Protein AF-A0A2M8NRF9-F1 (afdb_monomer)

pLDDT: mean 81.66, std 20.77, range [31.64, 97.62]

Mean predicted aligned error: 9.12 Å

Sequence (135 aa):
MTGYSTESRFYALYIGSDASKVADALRAEGGWVYHADALMPALGMYITYMPQIVIIDTCAPYAEDVYQHLRSVDAHPIILLTTPDSFRPTRVPGVYWLDRKASAADLRAFVCHLSLGHSPCTPSEYLDEALVSAN

Nearest PDB structures (foldseek):
  4l85-assembly1_A  TM=7.283E-01  e=1.075E-04  Escherichia coli K-12
  1nxs-assembly1_A-2  TM=8.182E-01  e=2.152E-03  Streptococcus pneumoniae TIGR4
  1nxx-assembly1_A-2  TM=8.103E-01  e=2.452E-03  Streptococcus pneumoniae TIGR4
  3eq2-assembly1_B  TM=7.298E-01  e=2.152E-03  Pseudomonas aeruginosa
  4b09-assembly5_J  TM=6.605E-01  e=7.922E-03  Escherichia coli str. K-12 substr. MG1655

Secondary structure (DSSP, 8-state):
--------SEEEEEESS-HHHHHHHHHTTTEEEEEESSHHHHHHHHHHH--SEEEEETTSTTHHHHHHHHHHTT--SEEEEE-TTS--PPP-TTEEEEETT--HHHHHHHHHHHHT-S------STTTGGGTTT-

Solvent-accessible surface area (backbone atoms only — not comparable to full-atom values): 8032 Å² total; per-residue (Å²): 138,82,83,83,79,82,72,58,77,42,41,30,36,38,35,37,87,67,53,65,59,53,36,59,29,34,42,77,73,40,31,41,65,46,77,20,85,47,55,68,54,39,56,51,47,44,72,73,65,60,44,63,32,39,35,35,32,29,78,34,96,46,32,66,64,47,47,56,53,41,52,76,71,65,58,56,44,31,38,36,28,37,59,96,88,35,73,76,79,82,94,50,92,55,54,44,79,45,56,58,83,54,50,49,65,54,54,31,55,52,50,51,57,66,75,61,76,82,75,86,76,71,81,71,76,79,75,70,57,84,72,63,77,80,114

Structure (mmCIF, N/CA/C/O backbone):
data_AF-A0A2M8NRF9-F1
#
_entry.id   AF-A0A2M8NRF9-F1
#
loop_
_atom_site.group_PDB
_atom_site.id
_atom_site.type_symbol
_atom_site.label_atom_id
_atom_site.label_alt_id
_atom_site.label_comp_id
_atom_site.label_asym_id
_atom_site.label_entity_id
_atom_site.label_seq_id
_atom_site.pdbx_PDB_ins_code
_atom_site.Cartn_x
_atom_site.Cartn_y
_atom_site.Cartn_z
_atom_site.occupancy
_atom_site.B_iso_or_equiv
_atom_site.auth_seq_id
_atom_site.auth_comp_id
_atom_site.auth_asym_id
_atom_site.auth_atom_id
_atom_site.pdbx_PDB_model_num
ATOM 1 N N . MET A 1 1 ? -6.037 9.216 36.561 1.00 38.38 1 MET A N 1
ATOM 2 C CA . MET A 1 1 ? -5.771 8.022 35.732 1.00 38.38 1 MET A CA 1
ATOM 3 C C . MET A 1 1 ? -6.712 8.071 34.542 1.00 38.38 1 MET A C 1
ATOM 5 O O . MET A 1 1 ? -7.844 7.626 34.644 1.00 38.38 1 MET A O 1
ATOM 9 N N . THR A 1 2 ? -6.293 8.730 33.467 1.00 38.94 2 THR A N 1
ATOM 10 C CA . THR A 1 2 ? -7.041 8.820 32.208 1.00 38.94 2 THR A CA 1
ATOM 11 C C . THR A 1 2 ? -6.619 7.651 31.324 1.00 38.94 2 THR A C 1
ATOM 13 O O . THR A 1 2 ? -5.428 7.438 31.104 1.00 38.94 2 THR A O 1
ATOM 16 N N . GLY A 1 3 ? -7.590 6.836 30.914 1.00 41.59 3 GLY A N 1
ATOM 17 C CA . GLY A 1 3 ? -7.363 5.617 30.146 1.00 41.59 3 GLY A CA 1
ATOM 18 C C . GLY A 1 3 ? -6.826 5.919 28.751 1.00 41.59 3 GLY A C 1
ATOM 19 O O . GLY A 1 3 ? -7.444 6.656 27.990 1.00 41.59 3 GLY A O 1
ATOM 20 N N . TYR A 1 4 ? -5.687 5.320 28.415 1.00 43.06 4 TYR A N 1
ATOM 21 C CA . TYR A 1 4 ? -5.229 5.194 27.038 1.00 43.06 4 TYR A CA 1
ATOM 22 C C . TYR A 1 4 ? -6.014 4.053 26.391 1.00 43.06 4 TYR A C 1
ATOM 24 O O . TYR A 1 4 ? -5.591 2.903 26.437 1.00 43.06 4 TYR A O 1
ATOM 32 N N . SER A 1 5 ? -7.172 4.351 25.807 1.00 47.00 5 SER A N 1
ATOM 33 C CA . SER A 1 5 ? -7.668 3.503 24.723 1.00 47.00 5 SER A CA 1
ATOM 34 C C . SER A 1 5 ? -6.979 3.988 23.449 1.00 47.00 5 SER A C 1
ATOM 36 O O . SER A 1 5 ? -7.468 4.858 22.737 1.00 47.00 5 SER A O 1
ATOM 38 N N . THR A 1 6 ? -5.758 3.505 23.224 1.00 51.94 6 THR A N 1
ATOM 39 C CA . THR A 1 6 ? -5.036 3.623 21.948 1.00 51.94 6 THR A CA 1
ATOM 40 C C . THR A 1 6 ? -5.516 2.531 20.996 1.00 51.94 6 THR A C 1
ATOM 42 O O . THR A 1 6 ? -4.718 1.758 20.470 1.00 51.94 6 THR A O 1
ATOM 45 N N . GLU A 1 7 ? -6.828 2.400 20.812 1.00 64.81 7 GLU A N 1
ATOM 46 C CA . GLU A 1 7 ? -7.346 1.515 19.776 1.00 64.81 7 GLU A CA 1
ATOM 47 C C . GLU A 1 7 ? -7.206 2.224 18.432 1.00 64.81 7 GLU A C 1
ATOM 49 O O . GLU A 1 7 ? -7.755 3.301 18.200 1.00 64.81 7 GLU A O 1
ATOM 54 N N . SER A 1 8 ? -6.382 1.641 17.562 1.00 68.44 8 SER A N 1
ATOM 55 C CA . SER A 1 8 ? -6.233 2.128 16.194 1.00 68.44 8 SER A CA 1
ATOM 56 C C . SER A 1 8 ? -7.537 1.869 15.448 1.00 68.44 8 SER A C 1
ATOM 58 O O . SER A 1 8 ? -8.072 0.763 15.501 1.00 68.44 8 SER A O 1
ATOM 60 N N . ARG A 1 9 ? -8.053 2.880 14.744 1.00 81.19 9 ARG A N 1
ATOM 61 C CA . ARG A 1 9 ? -9.315 2.779 13.990 1.00 81.19 9 ARG A CA 1
ATOM 62 C C . ARG A 1 9 ? -9.199 1.807 12.819 1.00 81.19 9 ARG A C 1
ATOM 64 O O . ARG A 1 9 ? -10.188 1.199 12.426 1.00 81.19 9 ARG A O 1
ATOM 71 N N . PHE A 1 10 ? -7.997 1.687 12.263 1.00 87.50 10 PHE A N 1
ATOM 72 C CA . PHE A 1 10 ? -7.660 0.737 11.215 1.00 87.50 10 PHE A CA 1
ATOM 73 C C . PHE A 1 10 ? -6.159 0.437 11.219 1.00 87.50 10 PHE A C 1
ATOM 75 O O . PHE A 1 10 ? -5.345 1.212 11.730 1.00 87.50 10 PHE A O 1
ATOM 82 N N . TYR A 1 11 ? -5.806 -0.683 10.605 1.00 91.62 11 TYR A N 1
ATOM 83 C CA . TYR A 1 11 ? -4.449 -1.118 10.337 1.00 91.62 11 TYR A CA 1
ATOM 84 C C . TYR A 1 11 ? -4.186 -1.060 8.835 1.00 91.62 11 TYR A C 1
ATOM 86 O O . TYR A 1 11 ? -4.993 -1.511 8.020 1.00 91.62 11 TYR A O 1
ATOM 94 N N . ALA A 1 12 ? -3.033 -0.519 8.469 1.00 94.62 12 ALA A N 1
ATOM 95 C CA . ALA A 1 12 ? -2.525 -0.547 7.112 1.00 94.62 12 ALA A CA 1
ATOM 96 C C . ALA A 1 12 ? -1.187 -1.286 7.070 1.00 94.62 12 ALA A C 1
ATOM 98 O O . ALA A 1 12 ? -0.394 -1.209 8.010 1.00 94.62 12 ALA A O 1
ATOM 99 N N . LEU A 1 13 ? -0.920 -1.981 5.970 1.00 96.94 13 LEU A N 1
ATOM 100 C CA . LEU A 1 13 ? 0.392 -2.537 5.663 1.00 96.94 13 LEU A CA 1
ATOM 101 C C . LEU A 1 13 ? 1.020 -1.713 4.546 1.00 96.94 13 LEU A C 1
ATOM 103 O O . LEU A 1 13 ? 0.487 -1.667 3.441 1.00 96.94 13 LEU A O 1
ATOM 107 N N . TYR A 1 14 ? 2.154 -1.087 4.830 1.00 97.44 14 TYR A N 1
ATOM 108 C CA . TYR A 1 14 ? 2.975 -0.406 3.844 1.00 97.44 14 TYR A CA 1
ATOM 109 C C . TYR A 1 14 ? 4.163 -1.274 3.425 1.00 97.44 14 TYR A C 1
ATOM 111 O O . TYR A 1 14 ? 4.898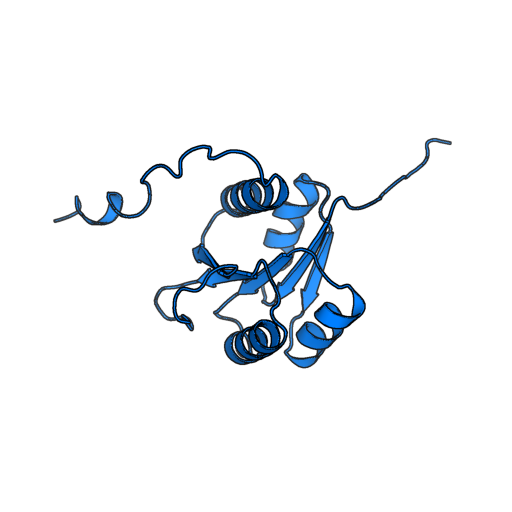 -1.806 4.259 1.00 97.44 14 TYR A O 1
ATOM 119 N N . ILE A 1 15 ? 4.361 -1.373 2.117 1.00 97.06 15 ILE A N 1
ATOM 120 C CA . ILE A 1 15 ? 5.428 -2.122 1.466 1.00 97.06 15 ILE A CA 1
ATOM 121 C C . ILE A 1 15 ? 6.272 -1.135 0.665 1.00 97.06 15 ILE A C 1
ATOM 123 O O . ILE A 1 15 ? 5.805 -0.601 -0.337 1.00 97.06 15 ILE A O 1
ATOM 127 N N . GLY A 1 16 ? 7.503 -0.873 1.099 1.00 94.94 16 GLY A N 1
ATOM 128 C CA . GLY A 1 16 ? 8.375 0.103 0.443 1.00 94.94 16 GLY A CA 1
ATOM 129 C C . GLY A 1 16 ? 9.424 0.690 1.376 1.00 94.94 16 GLY A C 1
ATOM 130 O O . GLY A 1 16 ? 9.617 0.197 2.479 1.00 94.94 16 GLY A O 1
ATOM 131 N N . SER A 1 17 ? 10.119 1.739 0.941 1.00 87.56 17 SER A N 1
ATOM 132 C CA . SER A 1 17 ? 11.222 2.338 1.708 1.00 87.56 17 SER A CA 1
ATOM 133 C C . SER A 1 17 ? 10.814 3.535 2.579 1.00 87.56 17 SER A C 1
ATOM 135 O O . SER A 1 17 ? 11.505 3.835 3.546 1.00 87.56 17 SER A O 1
ATOM 137 N N . ASP A 1 18 ? 9.722 4.234 2.253 1.00 86.19 18 ASP A N 1
ATOM 138 C CA . ASP A 1 18 ? 9.346 5.516 2.877 1.00 86.19 18 ASP A CA 1
ATOM 139 C C . ASP A 1 18 ? 8.190 5.358 3.880 1.00 86.19 18 ASP A C 1
ATOM 141 O O . ASP A 1 18 ? 7.081 5.872 3.710 1.00 86.19 18 ASP A O 1
ATOM 145 N N . ALA A 1 19 ? 8.437 4.569 4.927 1.00 89.38 19 ALA A N 1
ATOM 146 C CA . ALA A 1 19 ? 7.409 4.220 5.904 1.00 89.38 19 ALA A CA 1
ATOM 147 C C . ALA A 1 19 ? 7.007 5.388 6.809 1.00 89.38 19 ALA A C 1
ATOM 149 O O . ALA A 1 19 ? 5.856 5.451 7.232 1.00 89.38 19 ALA A O 1
ATOM 150 N N . SER A 1 20 ? 7.924 6.317 7.101 1.00 88.81 20 SER A N 1
ATOM 151 C CA . SER A 1 20 ? 7.654 7.460 7.981 1.00 88.81 20 SER A CA 1
ATOM 152 C C . SER A 1 20 ? 6.597 8.383 7.385 1.00 88.81 20 SER A C 1
ATOM 154 O O . SER A 1 20 ? 5.615 8.690 8.056 1.00 88.81 20 SER A O 1
ATOM 156 N N . LYS A 1 21 ? 6.727 8.738 6.100 1.00 87.81 21 LYS A N 1
ATOM 157 C CA . LYS A 1 21 ? 5.748 9.569 5.386 1.00 87.81 21 LYS A CA 1
ATOM 158 C C . LYS A 1 21 ? 4.345 8.959 5.425 1.00 87.81 21 LYS A C 1
ATOM 160 O O . LYS A 1 21 ? 3.367 9.668 5.663 1.00 87.81 21 LYS A O 1
ATOM 165 N N . VAL A 1 22 ? 4.242 7.650 5.191 1.00 91.56 22 VAL A N 1
ATOM 166 C CA . VAL A 1 22 ? 2.959 6.929 5.199 1.00 91.56 22 VAL A CA 1
ATOM 167 C C . VAL A 1 22 ? 2.406 6.812 6.619 1.00 91.56 22 VAL A C 1
ATOM 169 O O . VAL A 1 22 ? 1.226 7.074 6.841 1.00 91.56 22 VAL A O 1
ATOM 172 N N . ALA A 1 23 ? 3.250 6.479 7.595 1.00 91.44 23 ALA A N 1
ATOM 173 C CA . ALA A 1 23 ? 2.853 6.383 8.994 1.00 91.44 23 ALA A CA 1
ATOM 174 C C . ALA A 1 23 ? 2.324 7.716 9.531 1.00 91.44 23 ALA A C 1
ATOM 176 O O . ALA A 1 23 ? 1.282 7.730 10.182 1.00 91.44 23 ALA A O 1
ATOM 177 N N . ASP A 1 24 ? 2.983 8.831 9.222 1.00 89.44 24 ASP A N 1
ATOM 178 C CA . ASP A 1 24 ? 2.550 10.157 9.665 1.00 89.44 24 ASP A CA 1
ATOM 179 C C . ASP A 1 24 ? 1.231 10.577 9.001 1.00 89.44 24 ASP A C 1
ATOM 181 O O . ASP A 1 24 ? 0.346 11.111 9.676 1.00 89.44 24 ASP A O 1
ATOM 185 N N . ALA A 1 25 ? 1.054 10.270 7.709 1.00 88.44 25 ALA A N 1
ATOM 186 C CA . ALA A 1 25 ? -0.198 10.525 6.995 1.00 88.44 25 ALA A CA 1
ATOM 187 C C . ALA A 1 25 ? -1.388 9.780 7.624 1.00 88.44 25 ALA A C 1
ATOM 189 O O . ALA A 1 25 ? -2.467 10.354 7.767 1.00 88.44 25 ALA A O 1
ATOM 190 N N . LEU A 1 26 ? -1.191 8.516 8.015 1.00 89.69 26 LEU A N 1
ATOM 191 C CA . LEU A 1 26 ? -2.268 7.647 8.503 1.00 89.69 26 LEU A CA 1
ATOM 192 C C . LEU A 1 26 ? -2.493 7.734 10.014 1.00 89.69 26 LEU A C 1
ATOM 194 O O . LEU A 1 26 ? -3.628 7.586 10.470 1.00 89.69 26 LEU A O 1
ATOM 198 N N . ARG A 1 27 ? -1.458 8.048 10.800 1.00 87.50 27 ARG A N 1
ATOM 199 C CA . ARG A 1 27 ? -1.589 8.276 12.246 1.00 87.50 27 ARG A CA 1
ATOM 200 C C . ARG A 1 27 ? -2.509 9.458 12.547 1.00 87.50 27 ARG A C 1
ATOM 202 O O . ARG A 1 27 ? -3.250 9.405 13.527 1.00 87.50 27 ARG A O 1
ATOM 209 N N . ALA A 1 28 ? -2.512 10.483 11.691 1.00 82.06 28 ALA A N 1
ATOM 210 C CA . ALA A 1 28 ? -3.432 11.618 11.796 1.00 82.06 28 ALA A CA 1
ATOM 211 C C . ALA A 1 28 ? -4.919 11.203 11.752 1.00 82.06 28 ALA A C 1
ATOM 213 O O . ALA A 1 28 ? -5.758 11.895 12.318 1.00 82.06 28 ALA A O 1
ATOM 214 N N . GLU A 1 29 ? -5.231 10.052 11.151 1.00 82.69 29 GLU A N 1
ATOM 215 C CA . GLU A 1 29 ? -6.587 9.496 11.038 1.00 82.69 29 GLU A CA 1
ATOM 216 C C . GLU A 1 29 ? -6.880 8.414 12.093 1.00 82.69 29 GLU A C 1
ATOM 218 O O . GLU A 1 29 ? -7.908 7.734 12.050 1.00 82.69 29 GLU A O 1
ATOM 223 N N . GLY A 1 30 ? -5.971 8.229 13.056 1.00 85.12 30 GLY A N 1
ATOM 224 C CA . GLY A 1 30 ? -6.048 7.153 14.044 1.00 85.12 30 GLY A CA 1
ATOM 225 C C . GLY A 1 30 ? -5.708 5.774 13.471 1.00 85.12 30 GLY A C 1
ATOM 226 O O . GLY A 1 30 ? -6.080 4.767 14.073 1.00 85.12 30 GLY A O 1
ATOM 227 N N . GLY A 1 31 ? -5.042 5.717 12.316 1.00 87.50 31 GLY A N 1
ATOM 228 C CA . GLY A 1 31 ? -4.538 4.485 11.720 1.00 87.50 31 GLY A CA 1
ATOM 229 C C . GLY A 1 31 ? -3.175 4.076 12.273 1.00 87.50 31 GLY A C 1
ATOM 230 O O . GLY A 1 31 ? -2.377 4.914 12.704 1.00 87.50 31 GLY A O 1
ATOM 231 N N . TRP A 1 32 ? -2.885 2.780 12.214 1.00 91.94 32 TRP A N 1
ATOM 232 C CA . TRP A 1 32 ? -1.559 2.233 12.495 1.00 91.94 32 TRP A CA 1
ATOM 233 C C . TRP A 1 32 ? -0.974 1.579 11.248 1.00 91.94 32 TRP A C 1
ATOM 235 O O . TRP A 1 32 ? -1.679 0.880 10.524 1.00 91.94 32 TRP A O 1
ATOM 245 N N . VAL A 1 33 ? 0.318 1.799 10.997 1.00 94.00 33 VAL A N 1
ATOM 246 C CA . VAL A 1 33 ? 1.003 1.305 9.797 1.00 94.00 33 VAL A CA 1
ATOM 247 C C . VAL A 1 33 ? 2.044 0.267 10.185 1.00 94.00 33 VAL A C 1
ATOM 249 O O . VAL A 1 33 ? 3.013 0.577 10.877 1.00 94.00 33 VAL A O 1
ATOM 252 N N . TYR A 1 34 ? 1.849 -0.959 9.713 1.00 95.94 34 TYR A N 1
ATOM 253 C CA . TYR A 1 34 ? 2.889 -1.978 9.671 1.00 95.94 34 TYR A CA 1
ATOM 254 C C . TYR A 1 34 ? 3.751 -1.751 8.438 1.00 95.94 34 TYR A C 1
ATOM 256 O O . TYR A 1 34 ? 3.235 -1.432 7.369 1.00 95.94 34 TYR A O 1
ATOM 264 N N . HIS A 1 35 ? 5.061 -1.911 8.576 1.00 97.12 35 HIS A N 1
ATOM 265 C CA . HIS A 1 35 ? 6.006 -1.676 7.493 1.00 97.12 35 HIS A CA 1
ATOM 266 C C . HIS A 1 35 ? 6.761 -2.958 7.163 1.00 97.12 35 HIS A C 1
ATOM 268 O O . HIS A 1 35 ? 7.328 -3.586 8.053 1.00 97.12 35 HIS A O 1
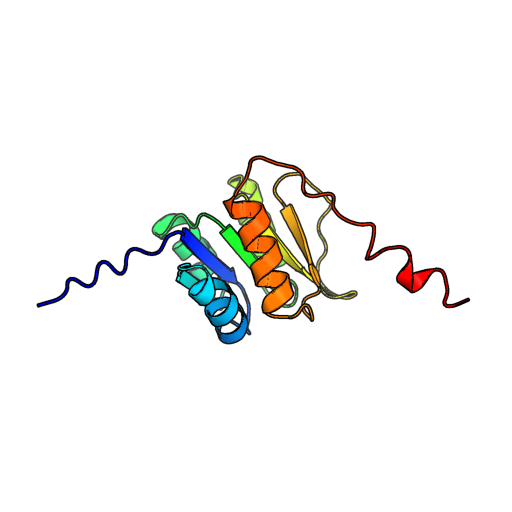ATOM 274 N N . ALA A 1 36 ? 6.775 -3.313 5.880 1.00 96.56 36 ALA A N 1
ATOM 275 C CA . ALA A 1 36 ? 7.577 -4.397 5.342 1.00 96.56 36 ALA A CA 1
ATOM 276 C C . ALA A 1 36 ? 8.587 -3.888 4.300 1.00 96.56 36 ALA A C 1
ATOM 278 O O . ALA A 1 36 ? 8.225 -3.281 3.285 1.00 96.56 36 ALA A O 1
ATOM 279 N N . ASP A 1 37 ? 9.857 -4.208 4.530 1.00 94.81 37 ASP A N 1
ATOM 280 C CA . ASP A 1 37 ? 11.011 -3.866 3.691 1.00 94.81 37 ASP A CA 1
ATOM 281 C C . ASP A 1 37 ? 11.557 -5.065 2.882 1.00 94.81 37 ASP A C 1
ATOM 283 O O . ASP A 1 37 ? 12.570 -4.955 2.191 1.00 94.81 37 ASP A O 1
ATOM 287 N N . ALA A 1 38 ? 10.860 -6.206 2.921 1.00 95.38 38 ALA A N 1
ATOM 288 C CA . ALA A 1 38 ? 11.151 -7.384 2.111 1.00 95.38 38 ALA A CA 1
ATOM 289 C C . ALA A 1 38 ? 9.884 -8.208 1.808 1.00 95.38 38 ALA A C 1
ATOM 291 O O . ALA A 1 38 ? 8.868 -8.102 2.502 1.00 95.38 38 ALA A O 1
ATOM 292 N N . LEU A 1 39 ? 9.973 -9.077 0.792 1.00 95.88 39 LEU A N 1
ATOM 293 C CA . LEU A 1 39 ? 8.881 -9.942 0.317 1.00 95.88 39 LEU A CA 1
ATOM 294 C C . LEU A 1 39 ? 8.280 -10.806 1.436 1.00 95.88 39 LEU A C 1
ATOM 296 O O . LEU A 1 39 ? 7.087 -10.727 1.711 1.00 95.88 39 LEU A O 1
ATOM 300 N N . MET A 1 40 ? 9.101 -11.620 2.106 1.00 97.31 40 MET A N 1
ATOM 301 C CA . MET A 1 40 ? 8.609 -12.559 3.123 1.00 97.31 40 MET A CA 1
ATOM 302 C C . MET A 1 40 ? 7.975 -11.856 4.336 1.00 97.31 40 MET A C 1
ATOM 304 O O . MET A 1 40 ? 6.881 -12.266 4.732 1.00 97.31 40 MET A O 1
ATOM 308 N N . PRO A 1 41 ? 8.572 -10.784 4.900 1.00 96.56 41 PRO A N 1
ATOM 309 C CA . PRO A 1 41 ? 7.898 -9.957 5.897 1.00 96.56 41 PRO A CA 1
ATOM 310 C C . PRO A 1 41 ? 6.557 -9.398 5.420 1.00 96.56 41 PRO A C 1
ATOM 312 O O . PRO A 1 41 ? 5.592 -9.479 6.170 1.00 96.56 41 PRO A O 1
ATOM 315 N N . ALA A 1 42 ? 6.452 -8.897 4.183 1.00 97.25 42 ALA A N 1
ATOM 316 C CA . ALA A 1 42 ? 5.192 -8.355 3.665 1.00 97.25 42 ALA A CA 1
ATOM 317 C C . ALA A 1 42 ? 4.067 -9.399 3.676 1.00 97.25 42 ALA A C 1
ATOM 319 O O . ALA A 1 42 ? 2.980 -9.138 4.195 1.00 97.25 42 ALA A O 1
ATOM 320 N N . LEU A 1 43 ? 4.347 -10.601 3.164 1.00 96.94 43 LEU A N 1
ATOM 321 C CA . LEU A 1 43 ? 3.368 -11.690 3.127 1.00 96.94 43 LEU A CA 1
ATOM 322 C C . LEU A 1 43 ? 3.011 -12.184 4.536 1.00 96.94 43 LEU A C 1
ATOM 324 O O . LEU A 1 43 ? 1.836 -12.373 4.853 1.00 96.94 43 LEU A O 1
ATOM 328 N N . GLY A 1 44 ? 4.014 -12.337 5.407 1.00 97.25 44 GLY A N 1
ATOM 329 C CA . GLY A 1 44 ? 3.804 -12.749 6.795 1.00 97.25 44 GLY A CA 1
ATOM 330 C C . GLY A 1 44 ? 2.970 -11.742 7.589 1.00 97.25 44 GLY A C 1
ATOM 331 O O . GLY A 1 44 ? 2.046 -12.133 8.303 1.00 97.25 44 GLY A O 1
ATOM 332 N N . MET A 1 45 ? 3.247 -10.445 7.43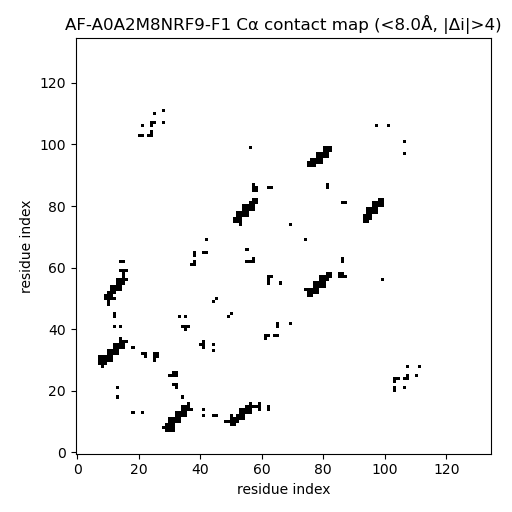4 1.00 97.44 45 MET A N 1
ATOM 333 C CA . MET A 1 45 ? 2.497 -9.371 8.088 1.00 97.44 45 MET A CA 1
ATOM 334 C C . MET A 1 45 ? 1.057 -9.288 7.588 1.00 97.44 45 MET A C 1
ATOM 336 O O . MET A 1 45 ? 0.158 -9.093 8.402 1.00 97.44 45 MET A O 1
ATOM 340 N N . TYR A 1 46 ? 0.821 -9.474 6.285 1.00 96.69 46 TYR A N 1
ATOM 341 C CA . TYR A 1 46 ? -0.535 -9.490 5.737 1.00 96.69 46 TYR A CA 1
ATOM 342 C C . TYR A 1 46 ? -1.400 -10.573 6.398 1.00 96.69 46 TYR A C 1
ATOM 344 O O . TYR A 1 46 ? -2.497 -10.280 6.867 1.00 96.69 46 TYR A O 1
ATOM 352 N N . ILE A 1 47 ? -0.884 -11.801 6.508 1.00 94.81 47 ILE A N 1
ATOM 353 C CA . ILE A 1 47 ? -1.615 -12.922 7.121 1.00 94.81 47 ILE A CA 1
ATOM 354 C C . ILE A 1 47 ? -1.760 -12.733 8.637 1.00 94.81 47 ILE A C 1
ATOM 356 O O . ILE A 1 47 ? -2.811 -13.026 9.198 1.00 94.81 47 ILE A O 1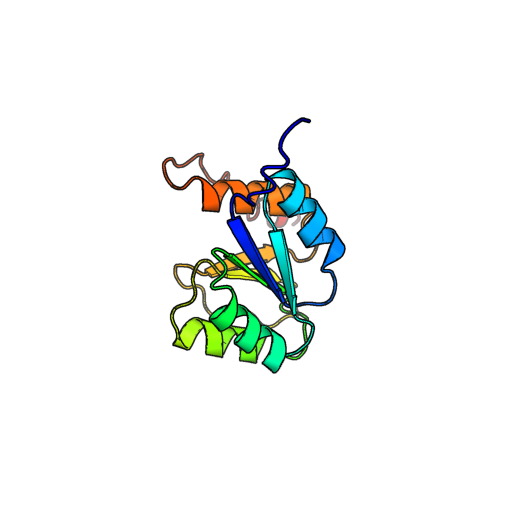
ATOM 360 N N . THR A 1 48 ? -0.714 -12.243 9.307 1.00 95.38 48 THR A N 1
ATOM 361 C CA .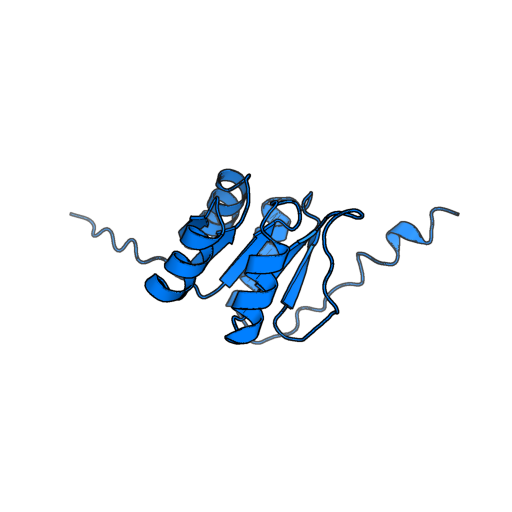 THR A 1 48 ? -0.688 -12.130 10.776 1.00 95.38 48 THR A CA 1
ATOM 362 C C . THR A 1 48 ? -1.581 -11.005 11.286 1.00 95.38 48 THR A C 1
ATOM 364 O O . THR A 1 48 ? -2.276 -11.177 12.284 1.00 95.38 48 THR A O 1
ATOM 367 N N . TYR A 1 49 ? -1.542 -9.846 10.627 1.00 93.94 49 TYR A N 1
ATOM 368 C CA . TYR A 1 49 ? -2.234 -8.646 11.096 1.00 93.94 49 TYR A CA 1
ATOM 369 C C . TYR A 1 49 ? -3.543 -8.371 10.360 1.00 93.94 49 TYR A C 1
ATOM 371 O O . TYR A 1 49 ? -4.313 -7.545 10.838 1.00 93.94 49 TYR A O 1
ATOM 379 N N . MET A 1 50 ? -3.793 -9.040 9.226 1.00 92.62 50 MET A N 1
ATOM 380 C CA . MET A 1 50 ? -4.988 -8.857 8.391 1.00 92.62 50 MET A CA 1
ATOM 381 C C . MET A 1 50 ? -5.337 -7.369 8.192 1.00 92.62 50 MET A C 1
ATOM 383 O O . MET A 1 50 ? -6.406 -6.919 8.610 1.00 92.62 50 MET A O 1
ATOM 387 N N . PRO A 1 51 ? -4.419 -6.576 7.607 1.00 94.06 51 PRO A N 1
ATOM 388 C CA . PRO A 1 51 ? -4.598 -5.135 7.489 1.00 94.06 51 PRO A CA 1
ATOM 389 C C . PRO A 1 51 ? -5.830 -4.808 6.638 1.00 94.06 51 PRO A C 1
ATOM 391 O O . PRO A 1 51 ? -6.062 -5.437 5.604 1.00 94.06 51 PRO A O 1
ATOM 394 N N . GLN A 1 52 ? -6.582 -3.777 7.026 1.00 93.69 52 GLN A N 1
ATOM 395 C CA . GLN A 1 52 ? -7.717 -3.292 6.238 1.00 93.69 52 GLN A CA 1
ATOM 396 C C . GLN A 1 52 ? -7.280 -2.612 4.939 1.00 93.69 52 GLN A C 1
ATOM 398 O O . GLN A 1 52 ? -8.087 -2.484 4.030 1.00 93.69 52 GLN A O 1
ATOM 403 N N . ILE A 1 53 ? -6.041 -2.121 4.851 1.00 94.50 53 ILE A N 1
ATOM 404 C CA . ILE A 1 53 ? -5.520 -1.435 3.663 1.00 94.50 53 ILE A CA 1
ATOM 405 C C . ILE A 1 53 ? -4.095 -1.911 3.402 1.00 94.50 53 ILE A C 1
ATOM 407 O O . ILE A 1 53 ? -3.264 -1.934 4.310 1.00 94.50 53 ILE A O 1
ATOM 411 N N . VAL A 1 54 ? -3.783 -2.236 2.151 1.00 96.69 54 VAL A N 1
ATOM 412 C CA . VAL A 1 54 ? -2.406 -2.492 1.715 1.00 96.69 54 VAL A CA 1
ATOM 413 C C . VAL A 1 54 ? -1.936 -1.333 0.847 1.00 96.69 54 VAL A C 1
ATOM 415 O O . VAL A 1 54 ? -2.646 -0.909 -0.059 1.00 96.69 54 VAL A O 1
ATOM 418 N N . ILE A 1 55 ? -0.734 -0.827 1.096 1.00 96.88 55 ILE A N 1
ATOM 419 C CA . ILE A 1 55 ? -0.101 0.246 0.329 1.00 96.88 55 ILE A CA 1
ATOM 420 C C . ILE A 1 55 ? 1.239 -0.271 -0.184 1.00 96.88 55 ILE A C 1
ATOM 422 O O . ILE A 1 55 ? 2.090 -0.668 0.606 1.00 96.88 55 ILE A O 1
ATOM 426 N N . ILE A 1 56 ? 1.439 -0.261 -1.498 1.00 97.12 56 ILE A N 1
ATOM 427 C CA . ILE A 1 56 ? 2.637 -0.796 -2.150 1.00 97.12 56 ILE A CA 1
ATOM 428 C C . ILE A 1 56 ? 3.344 0.328 -2.901 1.00 97.12 56 ILE A C 1
ATOM 430 O O . ILE A 1 56 ? 2.791 0.902 -3.838 1.00 97.12 56 ILE A O 1
ATOM 434 N N . ASP A 1 57 ? 4.582 0.623 -2.519 1.00 96.00 57 ASP A N 1
ATOM 435 C CA . ASP A 1 57 ? 5.512 1.385 -3.345 1.00 96.00 57 ASP A CA 1
ATOM 436 C C . ASP A 1 57 ? 5.989 0.509 -4.502 1.00 96.00 57 ASP A C 1
ATOM 438 O O . ASP A 1 57 ? 6.757 -0.434 -4.320 1.00 96.00 57 ASP A O 1
ATOM 442 N N . THR A 1 58 ? 5.532 0.828 -5.709 1.00 95.69 58 THR A N 1
ATOM 443 C CA . THR A 1 58 ? 5.847 0.043 -6.913 1.00 95.69 58 THR A CA 1
ATOM 444 C C . THR A 1 58 ? 7.305 0.150 -7.361 1.00 95.69 58 THR A C 1
ATOM 446 O O . THR A 1 58 ? 7.714 -0.590 -8.253 1.00 95.69 58 THR A O 1
ATOM 449 N N . CYS A 1 59 ? 8.102 1.034 -6.753 1.00 94.12 59 CYS A N 1
ATOM 450 C CA . CYS A 1 59 ? 9.550 1.068 -6.946 1.00 94.12 59 CYS A CA 1
ATOM 451 C C . CYS A 1 59 ? 10.306 0.095 -6.025 1.00 94.12 59 CYS A C 1
ATOM 453 O O . CYS A 1 59 ? 11.520 -0.046 -6.180 1.00 94.12 59 CYS A O 1
ATOM 455 N N . ALA A 1 60 ? 9.645 -0.547 -5.053 1.00 94.12 60 ALA A N 1
ATOM 456 C CA . ALA A 1 60 ? 10.300 -1.561 -4.234 1.00 94.12 60 ALA A CA 1
ATOM 457 C C . ALA A 1 60 ? 10.650 -2.789 -5.101 1.00 94.12 60 ALA A C 1
ATOM 459 O O . ALA A 1 60 ? 9.820 -3.221 -5.902 1.00 94.12 60 ALA A O 1
ATOM 460 N N . PRO A 1 61 ? 11.843 -3.393 -4.943 1.00 94.38 61 PRO A N 1
ATOM 461 C CA . PRO A 1 61 ? 12.325 -4.438 -5.854 1.00 94.38 61 PRO A CA 1
ATOM 462 C C . PRO A 1 61 ? 11.474 -5.717 -5.853 1.00 94.38 61 PRO A C 1
ATOM 464 O O . PRO A 1 61 ? 11.564 -6.511 -6.777 1.00 94.38 61 PRO A O 1
ATOM 467 N N . TYR A 1 62 ? 10.645 -5.909 -4.828 1.00 94.94 62 TYR A N 1
ATOM 468 C CA . TYR A 1 62 ? 9.746 -7.050 -4.643 1.00 94.94 62 TYR A CA 1
ATOM 469 C C . TYR A 1 62 ? 8.259 -6.653 -4.743 1.00 94.94 62 TYR A C 1
ATOM 471 O O . TYR A 1 62 ? 7.382 -7.429 -4.367 1.00 94.94 62 TYR A O 1
ATOM 479 N N . ALA A 1 63 ? 7.952 -5.434 -5.207 1.00 95.69 63 ALA A N 1
ATOM 480 C CA . ALA A 1 63 ? 6.585 -4.910 -5.250 1.00 95.69 63 ALA A CA 1
ATOM 481 C C . ALA A 1 63 ? 5.657 -5.733 -6.149 1.00 95.69 63 ALA A C 1
ATOM 483 O O . ALA A 1 63 ? 4.506 -5.968 -5.784 1.00 95.69 63 ALA A O 1
ATOM 484 N N . GLU A 1 64 ? 6.157 -6.166 -7.308 1.00 96.69 64 GLU A N 1
ATOM 485 C CA . GLU A 1 64 ? 5.381 -6.954 -8.264 1.00 96.69 64 GLU A CA 1
ATOM 486 C C . GLU A 1 64 ? 5.015 -8.326 -7.686 1.00 96.69 64 GLU A C 1
ATOM 488 O O . GLU A 1 64 ? 3.837 -8.679 -7.672 1.00 96.69 64 GLU A O 1
ATOM 493 N N . ASP A 1 65 ? 5.984 -9.051 -7.120 1.00 97.31 65 ASP A N 1
ATOM 494 C CA . ASP A 1 65 ? 5.750 -10.360 -6.499 1.00 97.31 65 ASP A CA 1
ATOM 495 C C . ASP A 1 65 ? 4.770 -10.264 -5.322 1.00 97.31 65 ASP A C 1
ATOM 497 O O . ASP A 1 65 ? 3.841 -11.070 -5.205 1.00 97.31 65 ASP A O 1
ATOM 501 N N . VAL A 1 66 ? 4.931 -9.243 -4.466 1.00 97.19 66 VAL A N 1
ATOM 502 C CA . VAL A 1 66 ? 3.989 -8.985 -3.367 1.00 97.19 66 VAL A CA 1
ATOM 503 C C . VAL A 1 66 ? 2.595 -8.703 -3.916 1.00 97.19 66 VAL A C 1
ATOM 505 O O . VAL A 1 66 ? 1.627 -9.294 -3.441 1.00 97.19 66 VAL A O 1
ATOM 508 N N . TYR A 1 67 ? 2.468 -7.833 -4.920 1.00 97.62 67 TYR A N 1
ATOM 509 C CA . TYR A 1 67 ? 1.178 -7.517 -5.525 1.00 97.62 67 TYR A CA 1
ATOM 510 C C . TYR A 1 67 ? 0.507 -8.761 -6.112 1.00 97.62 67 TYR A C 1
ATOM 512 O O . TYR A 1 67 ? -0.660 -9.017 -5.810 1.00 97.62 67 TYR A O 1
ATOM 520 N N . GLN A 1 68 ? 1.227 -9.547 -6.917 1.00 96.56 68 GLN A N 1
ATOM 521 C CA . GLN A 1 68 ? 0.684 -10.750 -7.547 1.00 96.56 68 GLN A CA 1
ATOM 522 C C . GLN A 1 68 ? 0.207 -11.756 -6.492 1.00 96.56 68 GLN A C 1
ATOM 524 O O . GLN A 1 68 ? -0.908 -12.276 -6.595 1.00 96.56 68 GLN A O 1
ATOM 529 N N . HIS A 1 69 ? 0.996 -11.974 -5.436 1.00 96.62 69 HIS A N 1
ATOM 530 C CA . HIS A 1 69 ? 0.604 -12.871 -4.353 1.00 96.62 69 HIS A CA 1
ATOM 531 C C . HIS A 1 69 ? -0.619 -12.353 -3.590 1.00 96.62 69 HIS A C 1
ATOM 533 O O . HIS A 1 69 ? -1.588 -13.090 -3.408 1.00 96.62 69 HIS A O 1
ATOM 539 N N . LEU A 1 70 ? -0.626 -11.077 -3.197 1.00 96.44 70 LEU A N 1
ATOM 540 C CA . LEU A 1 70 ? -1.754 -10.474 -2.489 1.00 96.44 70 LEU A CA 1
ATOM 541 C C . LEU A 1 70 ? -3.037 -10.486 -3.329 1.00 96.44 70 LEU A C 1
ATOM 543 O O . LEU A 1 70 ? -4.117 -10.731 -2.797 1.00 96.44 70 LEU A O 1
ATOM 547 N N . ARG A 1 71 ? -2.944 -10.309 -4.650 1.00 95.19 71 ARG A N 1
ATOM 548 C CA . ARG A 1 71 ? -4.101 -10.469 -5.540 1.00 95.19 71 ARG A CA 1
ATOM 549 C C . ARG A 1 71 ? -4.576 -11.913 -5.654 1.00 95.19 71 ARG A C 1
ATOM 551 O O . ARG A 1 71 ? -5.777 -12.120 -5.790 1.00 95.19 71 ARG A O 1
ATOM 558 N N . SER A 1 72 ? -3.685 -12.901 -5.562 1.00 95.12 72 SER A N 1
ATOM 559 C CA . SER A 1 72 ? -4.076 -14.320 -5.589 1.00 95.12 72 SER A CA 1
ATOM 560 C C . SER A 1 72 ? -4.924 -14.745 -4.382 1.00 95.12 72 SER A C 1
ATOM 562 O O . SER A 1 72 ? -5.704 -15.689 -4.486 1.00 95.12 72 SER A O 1
ATOM 564 N N . VAL A 1 73 ? -4.814 -14.017 -3.266 1.00 94.31 73 VAL A N 1
ATOM 565 C CA . VAL A 1 73 ? -5.623 -14.201 -2.046 1.00 94.31 73 VAL A CA 1
ATOM 566 C C . VAL A 1 73 ? -6.733 -13.150 -1.907 1.00 94.31 73 VAL A C 1
ATOM 568 O O . VAL A 1 73 ? -7.293 -12.982 -0.830 1.00 94.31 73 VAL A O 1
ATOM 571 N N . ASP A 1 74 ? -7.027 -12.434 -2.995 1.00 92.44 74 ASP A N 1
ATOM 572 C CA . ASP A 1 74 ? -8.009 -11.351 -3.092 1.00 92.44 74 ASP A CA 1
ATOM 573 C C . ASP A 1 74 ? -7.868 -10.243 -2.032 1.00 92.44 74 ASP A C 1
ATOM 575 O O . ASP A 1 74 ? -8.846 -9.690 -1.537 1.00 92.44 74 ASP A O 1
ATOM 579 N N . ALA A 1 75 ? -6.633 -9.863 -1.695 1.00 93.19 75 ALA A N 1
ATOM 580 C CA . ALA A 1 75 ? -6.395 -8.735 -0.804 1.00 93.19 75 ALA A CA 1
ATOM 581 C C . ALA A 1 75 ? -6.978 -7.440 -1.394 1.00 93.19 75 ALA A C 1
ATOM 583 O O . ALA A 1 75 ? -6.662 -7.064 -2.531 1.00 93.19 75 ALA A O 1
ATOM 584 N N . HIS A 1 76 ? -7.802 -6.741 -0.612 1.00 91.44 76 HIS A N 1
ATOM 585 C CA . HIS A 1 76 ? -8.409 -5.469 -0.990 1.00 91.44 76 HIS A CA 1
ATOM 586 C C . HIS A 1 76 ? -8.773 -4.622 0.249 1.00 91.44 76 HIS A C 1
ATOM 588 O O . HIS A 1 76 ? -9.168 -5.185 1.271 1.00 91.44 76 HIS A O 1
ATOM 594 N N . PRO A 1 77 ? -8.759 -3.279 0.151 1.00 94.31 77 PRO A N 1
ATOM 595 C CA . PRO A 1 77 ? -8.184 -2.459 -0.917 1.00 94.31 77 PRO A CA 1
ATOM 596 C C . PRO A 1 77 ? -6.641 -2.478 -0.963 1.00 94.31 77 PRO A C 1
ATOM 598 O O . PRO A 1 77 ? -5.973 -2.499 0.072 1.00 94.31 77 PRO A O 1
ATOM 601 N N . ILE A 1 78 ? -6.080 -2.402 -2.176 1.00 96.00 78 ILE A N 1
ATOM 602 C CA . ILE A 1 78 ? -4.642 -2.194 -2.429 1.00 96.00 78 ILE A CA 1
ATOM 603 C C . ILE A 1 78 ? -4.431 -0.820 -3.067 1.00 96.00 78 ILE A C 1
ATOM 605 O O . ILE A 1 78 ? -5.044 -0.510 -4.084 1.00 96.00 78 ILE A O 1
ATOM 609 N N . ILE A 1 79 ? -3.528 -0.014 -2.519 1.00 95.56 79 ILE A N 1
ATOM 610 C CA . ILE A 1 79 ? -3.102 1.276 -3.065 1.00 95.56 79 ILE A CA 1
ATOM 611 C C . ILE A 1 79 ? -1.687 1.120 -3.618 1.00 95.56 79 ILE A C 1
ATOM 613 O O . ILE A 1 79 ? -0.761 0.781 -2.887 1.00 95.56 79 ILE A O 1
ATOM 617 N N . LEU A 1 80 ? -1.503 1.388 -4.904 1.00 95.81 80 LEU A N 1
ATOM 618 C CA . LEU A 1 80 ? -0.213 1.377 -5.580 1.00 95.81 80 LEU A CA 1
ATOM 619 C C . LEU A 1 80 ? 0.324 2.806 -5.670 1.00 95.81 80 LEU A C 1
ATOM 621 O O . LEU A 1 80 ? -0.267 3.653 -6.340 1.00 95.81 80 LEU A O 1
ATOM 625 N N . LEU A 1 81 ? 1.455 3.067 -5.019 1.00 94.62 81 LEU A N 1
ATOM 626 C CA . LEU A 1 81 ? 2.214 4.303 -5.179 1.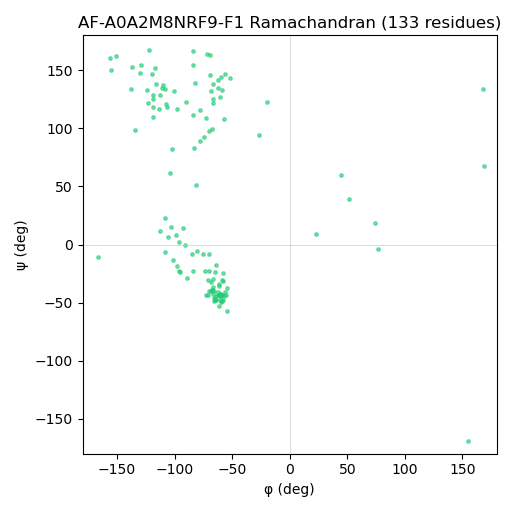00 94.62 81 LEU A CA 1
ATOM 627 C C . LEU A 1 81 ? 3.120 4.146 -6.404 1.00 94.62 81 LEU A C 1
ATOM 629 O O . LEU A 1 81 ? 4.041 3.324 -6.397 1.00 94.62 81 LEU A O 1
ATOM 633 N N . THR A 1 82 ? 2.834 4.889 -7.472 1.00 93.62 82 THR A N 1
ATOM 634 C CA . THR A 1 82 ? 3.418 4.669 -8.806 1.00 93.62 82 THR A CA 1
ATOM 635 C C . THR A 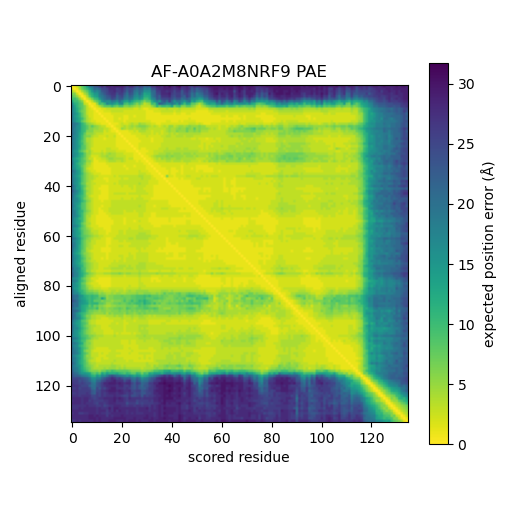1 82 ? 4.258 5.823 -9.325 1.00 93.62 82 THR A C 1
ATOM 637 O O . THR A 1 82 ? 4.024 6.983 -8.999 1.00 93.62 82 THR A O 1
ATOM 640 N N . THR A 1 83 ? 5.234 5.497 -10.172 1.00 91.31 83 THR A N 1
ATOM 641 C CA . THR A 1 83 ? 5.962 6.440 -11.035 1.00 91.31 83 THR A CA 1
ATOM 642 C C . THR A 1 83 ? 5.804 5.995 -12.496 1.00 91.31 83 THR A C 1
ATOM 644 O O . THR A 1 83 ? 5.269 4.909 -12.739 1.00 91.31 83 THR A O 1
ATOM 647 N N . PRO A 1 84 ? 6.154 6.816 -13.504 1.00 85.50 84 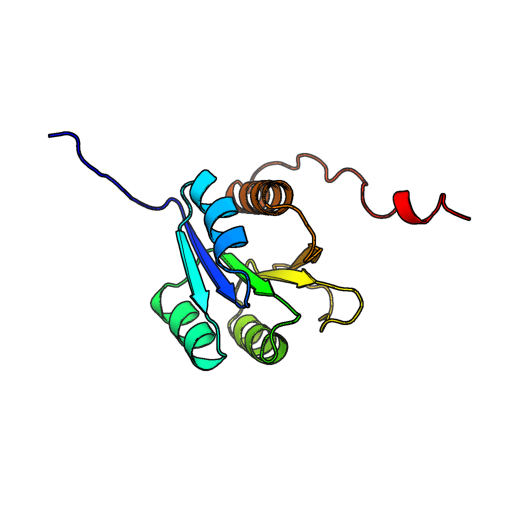PRO A N 1
ATOM 648 C CA . PRO A 1 84 ? 6.045 6.419 -14.914 1.00 85.50 84 PRO A CA 1
ATOM 649 C C . PRO A 1 84 ? 6.782 5.116 -15.254 1.00 85.50 84 PRO A C 1
ATOM 651 O O . PRO A 1 84 ? 6.245 4.306 -15.999 1.00 85.50 84 PRO A O 1
ATOM 654 N N . ASP A 1 85 ? 7.946 4.896 -14.637 1.00 84.94 85 ASP A N 1
ATOM 655 C CA . ASP A 1 85 ? 8.844 3.773 -14.941 1.00 84.94 85 ASP A CA 1
ATOM 656 C C . ASP A 1 85 ? 8.668 2.556 -14.013 1.00 84.94 85 ASP A C 1
ATOM 658 O O . ASP A 1 85 ? 9.422 1.589 -14.109 1.00 84.94 85 ASP A O 1
ATOM 662 N N . SER A 1 86 ? 7.725 2.601 -13.067 1.00 87.12 86 SER A N 1
ATOM 663 C CA . SER A 1 86 ? 7.500 1.498 -12.130 1.00 87.12 86 SER A CA 1
ATOM 664 C C . SER A 1 86 ? 6.590 0.411 -12.704 1.00 87.12 86 SER A C 1
ATOM 666 O O . SER A 1 86 ? 5.905 0.607 -13.711 1.00 87.12 86 SER A O 1
ATOM 668 N N . PHE A 1 87 ? 6.555 -0.751 -12.044 1.00 86.44 87 PHE A N 1
ATOM 669 C CA . PHE A 1 87 ? 5.623 -1.818 -12.405 1.00 86.44 87 PHE A CA 1
ATOM 670 C C . PHE A 1 87 ? 4.170 -1.306 -12.312 1.00 86.44 87 PHE A C 1
ATOM 672 O O . PHE A 1 87 ? 3.775 -0.654 -11.339 1.00 86.44 87 PHE A O 1
ATOM 679 N N . ARG A 1 88 ? 3.369 -1.587 -13.346 1.00 84.88 88 ARG A N 1
ATOM 680 C CA . ARG A 1 88 ? 1.983 -1.116 -13.478 1.00 84.88 88 ARG A CA 1
ATOM 681 C C . ARG A 1 88 ? 1.082 -2.269 -13.922 1.00 84.88 88 ARG A C 1
ATOM 683 O O . ARG A 1 88 ? 1.034 -2.574 -15.113 1.00 84.88 88 ARG A O 1
ATOM 690 N N . PRO A 1 89 ? 0.366 -2.915 -12.990 1.00 86.81 89 PRO A N 1
ATOM 691 C CA . PRO A 1 89 ? -0.564 -3.973 -13.346 1.00 86.81 89 PRO A CA 1
ATOM 692 C C . PRO A 1 89 ? -1.798 -3.393 -14.044 1.00 86.81 89 PRO A C 1
ATOM 694 O O . PRO A 1 89 ? -2.080 -2.193 -13.970 1.00 86.81 89 PRO A O 1
ATOM 697 N N . THR A 1 90 ? -2.563 -4.264 -14.704 1.00 86.69 90 THR A N 1
ATOM 698 C CA . THR A 1 90 ? -3.836 -3.880 -15.334 1.00 86.69 90 THR A CA 1
ATOM 699 C C . THR A 1 90 ? -4.805 -3.328 -14.288 1.00 86.69 90 THR A C 1
ATOM 701 O O . THR A 1 90 ? -4.848 -3.804 -13.152 1.00 86.69 90 THR A O 1
ATOM 704 N N . ARG A 1 91 ? -5.603 -2.322 -14.671 1.00 86.88 91 ARG A N 1
ATOM 705 C CA . ARG A 1 91 ? -6.603 -1.743 -13.772 1.00 86.88 91 ARG A CA 1
ATOM 706 C C . ARG A 1 91 ? -7.701 -2.757 -13.459 1.00 86.88 91 ARG A C 1
ATOM 708 O O . ARG A 1 91 ? -8.373 -3.239 -14.363 1.00 86.88 91 ARG A O 1
ATOM 715 N N . VAL A 1 92 ? -7.886 -3.047 -12.174 1.00 88.19 92 VAL A N 1
ATOM 716 C CA . VAL A 1 92 ? -8.879 -3.995 -11.657 1.00 88.19 92 VAL A CA 1
ATOM 717 C C . VAL A 1 92 ? -9.567 -3.419 -10.413 1.00 88.19 92 VAL A C 1
ATOM 719 O O . VAL A 1 92 ? -8.952 -2.613 -9.708 1.00 88.19 92 VAL A O 1
ATOM 722 N N . PRO A 1 93 ? -10.821 -3.810 -10.118 1.00 89.19 93 PRO A N 1
ATOM 723 C CA . PRO A 1 93 ? -11.514 -3.383 -8.904 1.00 89.19 93 PRO A CA 1
ATOM 724 C C . PRO A 1 93 ? -10.733 -3.725 -7.629 1.00 89.19 93 PRO A C 1
ATOM 726 O O . PRO A 1 93 ? -10.039 -4.738 -7.568 1.00 89.19 93 PRO A O 1
ATOM 729 N N . GLY A 1 94 ? -10.846 -2.876 -6.605 1.00 89.81 94 GLY A N 1
ATOM 730 C CA . GLY A 1 94 ? -10.153 -3.064 -5.324 1.00 89.81 94 GLY A CA 1
ATOM 731 C C . GLY A 1 94 ? -8.663 -2.707 -5.342 1.00 89.81 94 GLY A C 1
ATOM 732 O O . GLY A 1 94 ? -8.030 -2.720 -4.287 1.00 89.81 94 GLY A O 1
ATOM 733 N N . VAL A 1 95 ? -8.114 -2.342 -6.504 1.00 93.56 95 VAL A N 1
ATOM 734 C CA . VAL A 1 95 ? -6.771 -1.777 -6.649 1.00 93.56 95 VAL A CA 1
ATOM 735 C C . VAL A 1 95 ? -6.904 -0.310 -7.040 1.00 93.56 95 VAL A C 1
ATOM 737 O O . VAL A 1 95 ? -7.742 0.056 -7.860 1.00 93.56 95 VAL A O 1
ATOM 740 N N . TYR A 1 96 ? -6.085 0.531 -6.429 1.00 94.00 96 TYR A N 1
ATOM 741 C CA . TYR A 1 96 ? -6.085 1.973 -6.598 1.00 94.00 96 TYR A CA 1
ATOM 742 C C . TYR A 1 96 ? -4.672 2.457 -6.900 1.00 94.00 96 TYR A C 1
ATOM 744 O O . TYR A 1 96 ? -3.700 1.818 -6.510 1.00 94.00 96 TYR A O 1
ATOM 752 N N . TRP A 1 97 ? -4.551 3.594 -7.577 1.00 93.12 97 TRP A N 1
ATOM 753 C CA . TRP A 1 97 ? -3.267 4.163 -7.977 1.00 93.12 97 TRP A CA 1
ATOM 754 C C . TRP A 1 97 ? -3.157 5.579 -7.443 1.00 93.12 97 TRP A C 1
ATOM 756 O O . TRP A 1 97 ? -4.077 6.378 -7.609 1.00 93.12 97 TRP A O 1
ATOM 766 N N . LEU A 1 98 ? -2.015 5.881 -6.843 1.00 92.62 98 LEU A N 1
ATOM 767 C CA . LEU A 1 98 ? -1.633 7.218 -6.421 1.00 92.62 98 LEU A CA 1
ATOM 768 C C . LEU A 1 98 ? -0.223 7.497 -6.943 1.00 92.62 98 LEU A C 1
ATOM 770 O O . LEU A 1 98 ? 0.596 6.582 -7.067 1.00 92.62 98 LEU A O 1
ATOM 774 N N . ASP A 1 99 ? 0.076 8.750 -7.272 1.00 92.06 99 ASP A N 1
ATOM 775 C CA . ASP A 1 99 ? 1.451 9.128 -7.594 1.00 92.06 99 ASP A CA 1
ATOM 776 C C . ASP A 1 99 ? 2.332 8.902 -6.355 1.00 92.06 99 ASP A C 1
ATOM 778 O O . ASP A 1 99 ? 1.977 9.281 -5.238 1.00 92.06 99 ASP A O 1
ATOM 782 N N . ARG A 1 100 ? 3.503 8.290 -6.524 1.00 90.69 100 ARG A N 1
ATOM 783 C CA . ARG A 1 100 ? 4.477 8.107 -5.439 1.00 90.69 100 ARG A CA 1
ATOM 784 C C . ARG A 1 100 ? 4.917 9.440 -4.820 1.00 90.69 100 ARG A C 1
ATOM 786 O O . ARG A 1 100 ? 5.220 9.510 -3.624 1.00 90.69 100 ARG A O 1
ATOM 793 N N . LYS A 1 101 ? 4.931 10.509 -5.619 1.00 90.56 101 LYS A N 1
ATOM 794 C CA . LYS A 1 101 ? 5.222 11.887 -5.202 1.00 90.56 101 LYS A CA 1
ATOM 795 C C . LYS A 1 101 ? 4.031 12.590 -4.555 1.00 90.56 101 LYS A C 1
ATOM 797 O O . LYS A 1 101 ? 4.226 13.699 -4.060 1.00 90.56 101 LYS A O 1
ATOM 802 N N . ALA A 1 102 ? 2.847 11.974 -4.517 1.00 89.06 102 ALA A N 1
ATOM 803 C CA . ALA A 1 102 ? 1.687 12.544 -3.843 1.00 89.06 102 ALA A CA 1
ATOM 804 C C . ALA A 1 102 ? 2.03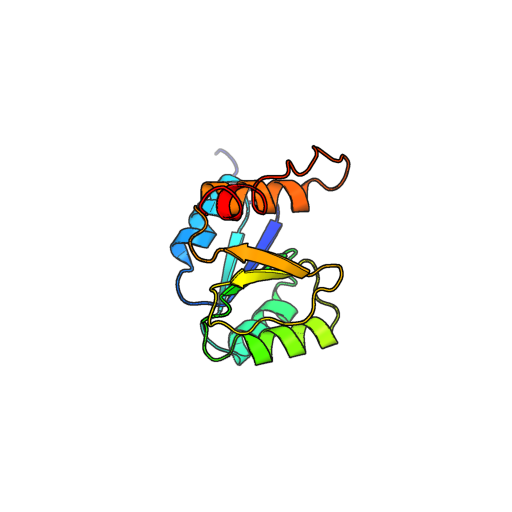6 12.935 -2.404 1.00 89.06 102 ALA A C 1
ATOM 806 O O . ALA A 1 102 ? 2.847 12.280 -1.729 1.00 89.06 102 ALA A O 1
ATOM 807 N N . SER A 1 103 ? 1.463 14.037 -1.941 1.00 89.25 103 SER A N 1
ATOM 808 C CA . SER A 1 103 ? 1.738 14.540 -0.603 1.00 89.25 103 SER A CA 1
ATOM 809 C C . SER A 1 103 ? 1.137 13.612 0.461 1.00 89.25 103 SER A C 1
ATOM 811 O O . SER A 1 103 ? 0.251 12.799 0.192 1.00 89.25 103 SER A O 1
ATOM 813 N N . ALA A 1 104 ? 1.592 13.744 1.709 1.00 88.12 104 ALA A N 1
ATOM 814 C CA . ALA A 1 104 ? 0.957 13.053 2.834 1.00 88.12 104 ALA A CA 1
ATOM 815 C C . ALA A 1 104 ? -0.535 13.423 2.967 1.00 88.12 104 ALA A C 1
ATOM 817 O O . ALA A 1 104 ? -1.340 12.589 3.372 1.00 88.12 104 ALA A O 1
ATOM 818 N N . ALA A 1 105 ? -0.913 14.651 2.587 1.00 87.81 105 ALA A N 1
ATOM 819 C CA . ALA A 1 105 ? -2.299 15.107 2.598 1.00 87.81 105 ALA A CA 1
ATOM 820 C C . ALA A 1 105 ? -3.155 14.388 1.545 1.00 87.81 105 ALA A C 1
ATOM 822 O O . ALA A 1 105 ? -4.279 14.000 1.859 1.00 87.81 105 ALA A O 1
ATOM 823 N N . ASP A 1 106 ? -2.613 14.156 0.347 1.00 90.31 106 ASP A N 1
ATOM 824 C CA . ASP A 1 106 ? -3.308 13.428 -0.723 1.00 90.31 106 ASP A CA 1
ATOM 825 C C . ASP A 1 106 ? -3.526 11.966 -0.332 1.00 90.31 106 ASP A C 1
ATOM 827 O O . ASP A 1 106 ? -4.638 11.451 -0.436 1.00 90.31 106 ASP A O 1
ATOM 831 N N . LEU A 1 107 ? -2.483 11.310 0.195 1.00 90.62 107 LEU A N 1
ATOM 832 C CA . LEU A 1 107 ? -2.584 9.934 0.684 1.00 90.62 107 LEU A CA 1
ATOM 833 C C . LEU A 1 107 ? -3.615 9.817 1.813 1.00 90.62 107 LEU A C 1
ATOM 835 O O . LEU A 1 107 ? -4.425 8.890 1.819 1.00 90.62 107 LEU A O 1
ATOM 839 N N . ARG A 1 108 ? -3.611 10.773 2.746 1.00 89.31 108 ARG A N 1
ATOM 840 C CA . ARG A 1 108 ? -4.587 10.836 3.835 1.00 89.31 108 ARG A CA 1
ATOM 841 C C . ARG A 1 108 ? -6.006 10.988 3.298 1.00 89.31 108 ARG A C 1
ATOM 843 O O . ARG A 1 108 ? -6.861 10.177 3.633 1.00 89.31 108 ARG A O 1
ATOM 850 N N . ALA A 1 109 ? -6.250 11.975 2.434 1.00 87.69 109 ALA A N 1
ATOM 851 C CA . ALA A 1 109 ? -7.562 12.201 1.830 1.00 87.69 109 ALA A CA 1
ATOM 852 C C . ALA A 1 109 ? -8.069 10.949 1.096 1.00 87.69 109 ALA A C 1
ATOM 854 O O . ALA A 1 109 ? -9.235 10.573 1.233 1.00 87.69 109 ALA A O 1
ATOM 855 N N . PHE A 1 110 ? -7.171 10.263 0.387 1.00 89.56 110 PHE A N 1
ATOM 856 C CA . PHE A 1 110 ? -7.479 9.029 -0.318 1.00 89.56 110 PHE A CA 1
ATOM 857 C C . PHE A 1 110 ? -7.872 7.888 0.632 1.00 89.56 110 PHE A C 1
ATOM 859 O O . PHE A 1 110 ? -8.891 7.226 0.429 1.00 89.56 110 PHE A O 1
ATOM 866 N N . VAL A 1 111 ? -7.112 7.678 1.709 1.00 88.25 111 VAL A N 1
ATOM 867 C CA . VAL A 1 111 ? -7.430 6.651 2.712 1.00 88.25 111 VAL A CA 1
ATOM 868 C C . VAL A 1 111 ? -8.712 6.974 3.479 1.00 88.25 111 VAL A C 1
ATOM 870 O O . VAL A 1 111 ? -9.502 6.061 3.737 1.00 88.25 111 VAL A O 1
ATOM 873 N N . CYS A 1 112 ? -8.985 8.246 3.776 1.00 84.44 112 CYS A N 1
ATOM 874 C CA . CYS A 1 112 ? -10.256 8.659 4.373 1.00 84.44 112 CYS A CA 1
ATOM 875 C C . CYS A 1 112 ? -11.434 8.318 3.461 1.00 84.44 112 CYS A C 1
ATOM 877 O O . CYS A 1 112 ? -12.424 7.758 3.929 1.00 84.44 112 CYS A O 1
ATOM 879 N N . HIS A 1 113 ? -11.312 8.590 2.158 1.00 82.50 113 HIS A N 1
ATOM 880 C CA . HIS A 1 113 ? -12.340 8.240 1.180 1.00 82.50 113 HIS A CA 1
ATOM 881 C C . HIS A 1 113 ? -12.614 6.727 1.153 1.00 82.50 113 HIS A C 1
ATOM 883 O O . HIS A 1 113 ? -13.771 6.310 1.152 1.00 82.50 113 HIS A O 1
ATOM 889 N N . LEU A 1 114 ? -11.565 5.897 1.189 1.00 83.12 114 LEU A N 1
ATOM 890 C CA . LEU A 1 114 ? -11.716 4.437 1.226 1.00 83.12 114 LEU A CA 1
ATOM 891 C C . LEU A 1 114 ? -12.330 3.929 2.539 1.00 83.12 114 LEU A C 1
ATOM 893 O O . LEU A 1 114 ? -13.156 3.019 2.517 1.00 83.12 114 LEU A O 1
ATOM 897 N N . SER A 1 115 ? -11.951 4.521 3.671 1.00 71.69 115 SER A N 1
ATOM 898 C CA . SER A 1 115 ? -12.400 4.096 5.006 1.00 71.69 115 SER A CA 1
ATOM 899 C C . SER A 1 115 ? -13.855 4.471 5.313 1.00 71.69 115 SER A C 1
ATOM 901 O O . SER A 1 115 ? -14.480 3.852 6.170 1.00 71.69 115 SER A O 1
ATOM 903 N N . LEU A 1 116 ? -14.402 5.487 4.636 1.00 60.84 116 LEU A N 1
ATOM 904 C CA . LEU A 1 116 ? -15.738 6.037 4.897 1.00 60.84 116 LEU A CA 1
ATOM 905 C C . LEU A 1 116 ? -16.869 5.403 4.082 1.00 60.84 116 LEU A C 1
ATOM 907 O O . LEU A 1 116 ? -18.001 5.849 4.242 1.00 60.84 116 LEU A O 1
ATOM 911 N N . GLY A 1 117 ? -16.583 4.433 3.204 1.00 49.97 117 GLY A N 1
ATOM 912 C CA . GLY A 1 117 ? -17.481 3.948 2.147 1.00 49.97 117 GLY A CA 1
ATOM 913 C C . GLY A 1 117 ? -18.981 4.106 2.429 1.00 49.97 117 GLY A C 1
ATOM 914 O O . GLY A 1 117 ? -19.529 3.245 3.101 1.00 49.97 117 GLY A O 1
ATOM 915 N N . HIS A 1 118 ? -19.580 5.216 1.945 1.00 38.12 118 HIS A N 1
ATOM 916 C CA . HIS A 1 118 ? -21.006 5.515 1.664 1.00 38.12 118 HIS A CA 1
ATOM 917 C C . HIS A 1 118 ? -21.210 7.033 1.371 1.00 38.12 118 HIS A C 1
ATOM 919 O O . HIS A 1 118 ? -21.828 7.751 2.154 1.00 38.12 118 HIS A O 1
ATOM 925 N N . SER A 1 119 ? -20.687 7.550 0.248 1.00 33.53 119 SER A N 1
ATOM 926 C CA . SER A 1 119 ? -21.285 8.627 -0.588 1.00 33.53 119 SER A CA 1
ATOM 927 C C . SER A 1 119 ? -20.262 9.152 -1.605 1.00 33.53 119 SER A C 1
ATOM 929 O O . SER A 1 119 ? -19.130 9.435 -1.215 1.00 33.53 119 SER A O 1
ATOM 931 N N . PRO A 1 120 ? -20.630 9.319 -2.891 1.00 34.72 120 PRO A N 1
ATOM 932 C CA . PRO A 1 120 ? -19.741 9.872 -3.899 1.00 34.72 120 PRO A CA 1
ATOM 933 C C . PRO A 1 120 ? -19.627 11.382 -3.678 1.00 34.72 120 PRO A C 1
ATOM 935 O O . PRO A 1 120 ? -20.408 12.164 -4.216 1.00 34.72 120 PRO A O 1
ATOM 938 N N . CYS A 1 121 ? -18.634 11.816 -2.908 1.00 31.64 121 CYS A N 1
ATOM 939 C CA . CYS A 1 121 ? -18.051 13.121 -3.188 1.00 31.64 121 CYS A CA 1
ATOM 940 C C . CYS A 1 121 ? -17.282 12.938 -4.494 1.00 31.64 121 CYS A C 1
ATOM 942 O O . CYS A 1 121 ? -16.208 12.345 -4.506 1.00 31.64 121 CYS A O 1
ATOM 944 N N . THR A 1 122 ? -17.933 13.332 -5.587 1.00 35.91 122 THR A N 1
ATOM 945 C CA . THR A 1 122 ? -17.426 13.397 -6.961 1.00 35.91 122 THR A CA 1
ATOM 946 C C . THR A 1 122 ? -15.898 13.422 -7.036 1.00 35.91 122 THR A C 1
ATOM 948 O O . THR A 1 122 ? -15.294 14.356 -6.496 1.00 35.91 122 THR A O 1
ATOM 951 N N . PRO A 1 123 ? -15.261 12.466 -7.738 1.00 38.34 123 PRO A N 1
ATOM 952 C CA . PRO A 1 123 ? -13.896 12.659 -8.176 1.00 38.34 123 PRO A CA 1
ATOM 953 C C . PRO A 1 123 ? -13.964 13.766 -9.221 1.00 38.34 123 PRO A C 1
ATOM 955 O O . PRO A 1 123 ? -14.374 13.541 -10.357 1.00 38.34 123 PRO A O 1
ATOM 958 N N . SER A 1 124 ? -13.648 14.991 -8.813 1.00 37.84 124 SER A N 1
ATOM 959 C CA . SER A 1 124 ? -13.287 16.013 -9.779 1.00 37.84 124 SER A CA 1
ATOM 960 C C . SER A 1 124 ? -12.107 15.445 -10.558 1.00 37.84 124 SER A C 1
ATOM 962 O O . SER A 1 124 ? -11.076 15.151 -9.957 1.00 37.84 124 SER A O 1
ATOM 964 N N . GLU A 1 125 ? -12.347 15.074 -11.815 1.00 36.91 125 GLU A N 1
ATOM 965 C CA . GLU A 1 125 ? -11.733 15.572 -13.063 1.00 36.91 125 GLU A CA 1
ATOM 966 C C . GLU A 1 125 ? -10.341 16.251 -13.022 1.00 36.91 125 GLU A C 1
ATOM 968 O O . GLU A 1 125 ? -9.861 16.738 -14.038 1.00 36.91 125 GLU A O 1
ATOM 973 N N . TYR A 1 126 ? -9.612 16.234 -11.912 1.00 45.28 126 TYR A N 1
ATOM 974 C CA . TYR A 1 126 ? -8.250 16.724 -11.788 1.00 45.28 126 TYR A CA 1
ATOM 975 C C . TYR A 1 126 ? -7.297 15.543 -11.786 1.00 45.28 126 TYR A C 1
ATOM 977 O O . TYR A 1 126 ? -6.872 15.085 -10.731 1.00 45.28 126 TYR A O 1
ATOM 985 N N . LEU A 1 127 ? -6.975 15.060 -12.983 1.00 42.03 127 LEU A N 1
ATOM 986 C CA . LEU A 1 127 ? -5.625 14.591 -13.326 1.00 42.03 127 LEU A CA 1
ATOM 987 C C . LEU A 1 127 ? -5.438 14.386 -14.841 1.00 42.03 127 LEU A C 1
ATOM 989 O O . LEU A 1 127 ? -4.293 14.292 -15.270 1.00 42.03 127 LEU A O 1
ATOM 993 N N . ASP A 1 128 ? -6.506 14.432 -15.651 1.00 39.00 128 ASP A N 1
ATOM 994 C CA . ASP A 1 128 ? -6.391 14.344 -17.118 1.00 39.00 128 ASP A CA 1
ATOM 995 C C . ASP A 1 128 ? -6.383 15.711 -17.842 1.00 39.00 128 ASP A C 1
ATOM 997 O O . ASP A 1 128 ? -5.800 15.813 -18.918 1.00 39.00 128 ASP A O 1
ATOM 1001 N N . GLU A 1 129 ? -6.909 16.803 -17.265 1.00 36.78 129 GLU A N 1
ATOM 1002 C CA . GLU A 1 129 ? -6.910 18.109 -17.965 1.00 36.78 129 GLU A CA 1
ATOM 1003 C C . GLU A 1 129 ? -5.610 18.923 -17.822 1.00 36.78 129 GLU A C 1
ATOM 1005 O O . GLU A 1 129 ? -5.278 19.717 -18.701 1.00 36.78 129 GLU A O 1
ATOM 1010 N N . ALA A 1 130 ? -4.801 18.694 -16.781 1.00 39.56 130 ALA A N 1
ATOM 1011 C CA . ALA A 1 130 ? -3.563 19.460 -16.569 1.00 39.56 130 ALA A CA 1
ATOM 1012 C C . ALA A 1 130 ? -2.405 19.068 -17.515 1.00 39.56 130 ALA A C 1
ATOM 1014 O O . ALA A 1 130 ? -1.379 19.746 -17.540 1.00 39.56 130 ALA A O 1
ATOM 1015 N N . LEU A 1 131 ? -2.555 17.994 -18.299 1.00 40.16 131 LEU A N 1
ATOM 1016 C CA . LEU A 1 131 ? -1.563 17.546 -19.288 1.00 40.16 131 LEU A CA 1
ATOM 1017 C C . LEU A 1 131 ? -1.996 17.785 -20.743 1.00 40.16 131 LEU A C 1
ATOM 1019 O O . LEU A 1 131 ? -1.182 17.602 -21.645 1.00 40.16 131 LEU A O 1
ATOM 1023 N N . VAL A 1 132 ? -3.233 18.235 -20.988 1.00 41.62 132 VAL A N 1
ATOM 1024 C CA . VAL A 1 132 ? -3.739 18.508 -22.348 1.00 41.62 132 VAL A CA 1
ATOM 1025 C C . VAL A 1 132 ? -3.643 19.994 -22.723 1.00 41.62 132 VAL A C 1
ATOM 1027 O O . VAL A 1 132 ? -3.589 20.314 -23.906 1.00 41.62 132 VAL A O 1
ATOM 1030 N N . SER A 1 133 ? -3.508 20.915 -21.761 1.00 37.09 133 SER A N 1
ATOM 1031 C CA . SER A 1 133 ? -3.348 22.356 -22.038 1.00 37.09 133 SER A CA 1
ATOM 1032 C C . SER A 1 133 ? -1.890 22.839 -22.144 1.00 37.09 133 SER A C 1
ATOM 1034 O O . SER A 1 133 ? -1.642 24.041 -22.068 1.00 37.09 133 SER A O 1
ATOM 1036 N N . ALA A 1 134 ? -0.920 21.927 -22.266 1.00 43.81 134 ALA A N 1
ATOM 1037 C CA . ALA A 1 134 ? 0.506 22.246 -22.423 1.00 43.81 134 ALA A CA 1
ATOM 1038 C C . ALA A 1 134 ? 1.047 21.960 -23.841 1.00 43.81 134 ALA A C 1
ATOM 1040 O O . ALA A 1 134 ? 2.255 21.787 -24.005 1.00 43.81 134 ALA A O 1
ATOM 1041 N N . ASN A 1 135 ? 0.159 21.928 -24.843 1.00 38.16 135 ASN A N 1
ATOM 1042 C CA . ASN A 1 135 ? 0.500 21.998 -26.269 1.00 38.16 135 ASN A CA 1
ATOM 1043 C C . ASN A 1 135 ? -0.030 23.294 -26.882 1.00 38.16 135 ASN A C 1
ATOM 1045 O O . ASN A 1 135 ? -1.238 23.567 -26.700 1.00 38.16 135 ASN A O 1
#

Radius of gyration: 15.73 Å; Cα contacts (8 Å, |Δi|>4): 183; chains: 1; bounding box: 34×37×62 Å

Foldseek 3Di:
DDDPPLPQPFEEEEEDDPQVLQQVLRVVVSYHYHYDLDQVVSVVCCVPVVGLEYEYAQPRPCRVVNVVVCVVVPDAQYEYQDDPPGDDDDDDPRYHYDHVPDHSPRSNVVVVPVVVPDDDPDPPPPDPPVVPVPD